Protein AF-A0A7W6SJ96-F1 (afdb_monomer_lite)

Structure (mmCIF, N/CA/C/O backbone):
data_AF-A0A7W6SJ96-F1
#
_entry.id   AF-A0A7W6SJ96-F1
#
loop_
_atom_site.group_PDB
_atom_site.id
_atom_site.type_symbol
_atom_site.label_atom_id
_atom_site.label_alt_id
_atom_site.label_comp_id
_atom_site.label_asym_id
_atom_site.label_entity_id
_atom_site.label_seq_id
_atom_site.pdbx_PDB_ins_code
_atom_site.Cartn_x
_atom_site.Cartn_y
_atom_site.Cartn_z
_atom_site.occupancy
_atom_site.B_iso_or_equiv
_atom_site.auth_seq_id
_atom_site.auth_comp_id
_atom_site.auth_asym_id
_atom_site.auth_atom_id
_atom_site.pdbx_PDB_model_num
ATOM 1 N N . MET A 1 1 ? -6.548 7.684 -22.691 1.00 48.19 1 MET A N 1
ATOM 2 C CA . MET A 1 1 ? -6.901 7.701 -21.255 1.00 48.19 1 MET A CA 1
ATOM 3 C C . MET A 1 1 ? -7.581 6.398 -20.847 1.00 48.19 1 MET A C 1
ATOM 5 O O . MET A 1 1 ? -6.981 5.711 -20.047 1.00 48.19 1 MET A O 1
ATOM 9 N N . ALA A 1 2 ? -8.664 5.946 -21.497 1.00 50.12 2 ALA A N 1
ATOM 10 C CA . ALA A 1 2 ? -9.334 4.675 -21.150 1.00 50.12 2 ALA A CA 1
ATOM 11 C C . ALA A 1 2 ? -8.442 3.409 -21.106 1.00 50.12 2 ALA A C 1
ATOM 13 O O . ALA A 1 2 ? -8.676 2.529 -20.284 1.00 50.12 2 ALA A O 1
ATOM 14 N N . ASP A 1 3 ? -7.418 3.317 -21.962 1.00 59.22 3 ASP A N 1
ATOM 15 C CA . ASP A 1 3 ? -6.493 2.172 -21.981 1.00 59.22 3 ASP A CA 1
ATOM 16 C C . ASP A 1 3 ? -5.647 2.095 -20.696 1.00 59.22 3 ASP A C 1
ATOM 18 O O . ASP A 1 3 ? -5.547 1.050 -20.065 1.00 59.22 3 ASP A O 1
ATOM 22 N N . THR A 1 4 ? -5.147 3.240 -20.221 1.00 63.62 4 THR A N 1
ATOM 23 C CA . THR A 1 4 ? -4.343 3.335 -18.993 1.00 63.62 4 THR A CA 1
ATOM 24 C C . THR A 1 4 ? -5.166 3.007 -17.746 1.00 63.62 4 THR A C 1
ATOM 26 O O . THR A 1 4 ? -4.673 2.327 -16.847 1.00 63.62 4 THR A O 1
ATOM 29 N N . ASP A 1 5 ? -6.430 3.436 -17.707 1.00 74.19 5 ASP A N 1
ATOM 30 C CA . ASP A 1 5 ? -7.361 3.101 -16.625 1.00 74.19 5 ASP A CA 1
ATOM 31 C C . ASP A 1 5 ? -7.714 1.604 -16.618 1.00 74.19 5 ASP A C 1
ATOM 33 O O . ASP A 1 5 ? -7.745 0.974 -15.558 1.00 74.19 5 ASP A O 1
ATOM 37 N N . ALA A 1 6 ? -7.929 0.996 -17.791 1.00 83.06 6 ALA A N 1
ATOM 38 C CA . ALA A 1 6 ? -8.185 -0.439 -17.906 1.00 83.06 6 ALA A CA 1
ATOM 39 C C . ALA A 1 6 ? -6.974 -1.275 -17.460 1.00 83.06 6 ALA A C 1
ATOM 41 O O . ALA A 1 6 ? -7.129 -2.243 -16.712 1.00 83.06 6 ALA A O 1
ATOM 42 N N . GLU A 1 7 ? -5.763 -0.876 -17.856 1.00 83.31 7 GLU A N 1
ATOM 43 C CA . GLU A 1 7 ? -4.526 -1.524 -17.419 1.00 83.31 7 GLU A CA 1
ATOM 44 C C . GLU A 1 7 ? -4.287 -1.377 -15.913 1.00 83.31 7 GLU A C 1
ATOM 46 O O . GLU A 1 7 ? -3.901 -2.347 -15.257 1.00 83.31 7 GLU A O 1
ATOM 51 N N . MET A 1 8 ? -4.562 -0.198 -15.346 1.00 85.38 8 MET A N 1
ATOM 52 C CA . MET A 1 8 ? -4.471 0.037 -13.904 1.00 85.38 8 MET A CA 1
ATOM 53 C C . MET A 1 8 ? -5.458 -0.846 -13.134 1.00 85.38 8 MET A C 1
ATOM 55 O O . MET A 1 8 ? -5.076 -1.516 -12.175 1.00 85.38 8 MET A O 1
ATOM 59 N N . ASN A 1 9 ? -6.712 -0.919 -13.584 1.00 86.88 9 ASN A N 1
ATOM 60 C CA . ASN A 1 9 ? -7.728 -1.765 -12.960 1.00 86.88 9 ASN A CA 1
ATOM 61 C C . ASN A 1 9 ? -7.375 -3.255 -13.057 1.00 86.88 9 ASN A C 1
ATOM 63 O O . ASN A 1 9 ? -7.547 -3.998 -12.089 1.00 86.88 9 ASN A O 1
ATOM 67 N N . ALA A 1 10 ? -6.822 -3.696 -14.190 1.00 89.75 10 ALA A N 1
ATOM 68 C CA . ALA A 1 10 ? -6.331 -5.061 -14.344 1.00 89.75 10 ALA A CA 1
ATOM 69 C C . ALA A 1 10 ? -5.142 -5.352 -13.414 1.00 89.75 10 ALA A C 1
ATOM 71 O O . ALA A 1 10 ? -5.060 -6.445 -12.854 1.00 89.75 10 ALA A O 1
ATOM 72 N N . ALA A 1 11 ? -4.233 -4.392 -13.224 1.00 89.81 11 ALA A N 1
ATOM 73 C CA . ALA A 1 11 ? -3.121 -4.517 -12.285 1.00 89.81 11 ALA A CA 1
ATOM 74 C C . ALA A 1 11 ? -3.612 -4.636 -10.834 1.00 89.81 11 ALA A C 1
ATOM 76 O O . ALA A 1 11 ? -3.182 -5.543 -10.125 1.00 89.81 11 ALA A O 1
ATOM 77 N N . ILE A 1 12 ? -4.576 -3.806 -10.421 1.00 90.50 12 ILE A N 1
ATOM 78 C CA . ILE A 1 12 ? -5.218 -3.895 -9.098 1.00 90.50 12 ILE A CA 1
ATOM 79 C C . ILE A 1 12 ? -5.874 -5.268 -8.908 1.00 90.50 12 ILE A C 1
ATOM 81 O O . ILE A 1 12 ? -5.699 -5.907 -7.872 1.00 90.50 12 ILE A O 1
ATOM 85 N N . ALA A 1 13 ? -6.607 -5.761 -9.911 1.00 91.38 13 ALA A N 1
ATOM 86 C CA . ALA A 1 13 ? -7.246 -7.073 -9.834 1.00 91.38 13 ALA A CA 1
ATOM 87 C C . ALA A 1 13 ? -6.222 -8.206 -9.644 1.00 91.38 13 ALA A C 1
ATOM 89 O O . ALA A 1 13 ? -6.438 -9.093 -8.817 1.00 91.38 13 ALA A O 1
ATOM 90 N N . ARG A 1 14 ? -5.087 -8.156 -10.357 1.00 91.44 14 ARG A N 1
ATOM 91 C CA . ARG A 1 14 ? -3.983 -9.114 -10.177 1.00 91.44 14 ARG A CA 1
ATOM 92 C C . ARG A 1 14 ? -3.357 -9.002 -8.792 1.00 91.44 14 ARG A C 1
ATOM 94 O O . ARG A 1 14 ? -3.160 -10.031 -8.158 1.00 91.44 14 ARG A O 1
ATOM 101 N N . ALA A 1 15 ? -3.112 -7.784 -8.307 1.00 92.81 15 ALA A N 1
ATOM 102 C CA . ALA A 1 15 ? -2.547 -7.565 -6.979 1.00 92.81 15 ALA A CA 1
ATOM 103 C C . ALA A 1 15 ? -3.432 -8.173 -5.892 1.00 92.81 15 ALA A C 1
ATOM 105 O O . ALA A 1 15 ? -2.959 -8.874 -5.004 1.00 92.81 15 ALA A O 1
ATOM 106 N N . ARG A 1 16 ? -4.746 -7.956 -5.994 1.00 93.25 16 ARG A N 1
ATOM 107 C CA . ARG A 1 16 ? -5.720 -8.528 -5.060 1.00 93.25 16 ARG A CA 1
ATOM 108 C C . ARG A 1 16 ? -5.784 -10.049 -5.158 1.00 93.25 16 ARG A C 1
ATOM 110 O O . ARG A 1 16 ? -5.897 -10.709 -4.132 1.00 93.25 16 ARG A O 1
ATOM 117 N N . ALA A 1 17 ? -5.662 -10.615 -6.358 1.00 92.75 17 ALA A N 1
ATOM 118 C CA . ALA A 1 17 ? -5.615 -12.065 -6.540 1.00 92.75 17 ALA A CA 1
ATOM 119 C C . ALA A 1 17 ? -4.371 -12.703 -5.893 1.00 92.75 17 ALA A C 1
ATOM 121 O O . ALA A 1 17 ? -4.448 -13.830 -5.408 1.00 92.75 17 ALA A O 1
ATOM 122 N N . THR A 1 18 ? -3.242 -11.991 -5.856 1.00 92.88 18 THR A N 1
ATOM 123 C CA . THR A 1 18 ? -1.988 -12.466 -5.249 1.00 92.88 18 THR A CA 1
ATOM 124 C C . THR A 1 18 ? -1.779 -11.985 -3.810 1.00 92.88 18 THR A C 1
ATOM 126 O O . THR A 1 18 ? -0.812 -12.389 -3.172 1.00 92.88 18 THR A O 1
ATOM 129 N N . LEU A 1 19 ? -2.700 -11.195 -3.250 1.00 92.25 19 LEU A N 1
ATOM 130 C CA . LEU A 1 19 ? -2.647 -10.699 -1.870 1.00 92.25 19 LEU A CA 1
ATOM 131 C C . LEU A 1 19 ? -2.452 -11.798 -0.800 1.00 92.25 19 LEU A C 1
ATOM 133 O O . LEU A 1 19 ? -1.720 -11.552 0.159 1.00 92.25 19 LEU A O 1
ATOM 137 N N . PRO A 1 20 ? -2.990 -13.028 -0.942 1.00 91.44 20 PRO A N 1
ATOM 138 C CA . PRO A 1 20 ? -2.676 -14.114 -0.012 1.00 91.44 20 PRO A CA 1
ATOM 139 C C . PRO A 1 20 ? -1.174 -14.428 0.114 1.00 91.44 20 PRO A C 1
ATOM 141 O O . PRO A 1 20 ? -0.737 -14.867 1.175 1.00 91.44 20 PRO A O 1
ATOM 144 N N . VAL A 1 21 ? -0.367 -14.172 -0.925 1.00 91.25 21 VAL A N 1
ATOM 145 C CA . VAL A 1 21 ? 1.099 -14.346 -0.886 1.00 91.25 21 VAL A CA 1
ATOM 146 C C . VAL A 1 21 ? 1.741 -13.341 0.067 1.00 91.25 21 VAL A C 1
ATOM 148 O O . VAL A 1 21 ? 2.613 -13.711 0.856 1.00 91.25 21 VAL A O 1
ATOM 151 N N . PHE A 1 22 ? 1.283 -12.086 0.037 1.00 91.88 22 PHE A N 1
ATOM 152 C CA . PHE A 1 22 ? 1.724 -11.062 0.981 1.00 91.88 22 PHE A CA 1
ATOM 153 C C . PHE A 1 22 ? 1.409 -11.475 2.416 1.00 91.88 22 PHE A C 1
ATOM 155 O O . PHE A 1 22 ? 2.291 -11.425 3.268 1.00 91.88 22 PHE A O 1
ATOM 162 N N . TRP A 1 23 ? 0.182 -11.930 2.679 1.00 89.62 23 TRP A N 1
ATOM 163 C CA . TRP A 1 23 ? -0.217 -12.348 4.022 1.00 89.62 23 TRP A CA 1
ATOM 164 C C . TRP A 1 23 ? 0.576 -13.558 4.513 1.00 89.62 23 TRP A C 1
ATOM 166 O O . TRP A 1 23 ? 1.066 -13.533 5.637 1.00 89.62 23 TRP A O 1
ATOM 176 N N . ALA A 1 24 ? 0.806 -14.557 3.657 1.00 89.31 24 ALA A N 1
ATOM 177 C CA . ALA A 1 24 ? 1.649 -15.699 4.000 1.00 89.31 24 ALA A CA 1
ATOM 178 C C . ALA A 1 24 ? 3.089 -15.276 4.350 1.00 89.31 24 ALA A C 1
ATOM 180 O O . ALA A 1 24 ? 3.681 -15.816 5.283 1.00 89.31 24 ALA A O 1
ATOM 181 N N . SER A 1 25 ? 3.649 -14.297 3.630 1.00 88.56 25 SER A N 1
ATOM 182 C CA . SER A 1 25 ? 4.966 -13.720 3.940 1.00 88.56 25 SER A CA 1
ATOM 183 C C . SER A 1 25 ? 4.960 -12.902 5.237 1.00 88.56 25 SER A C 1
ATOM 185 O O . SER A 1 25 ? 5.877 -13.019 6.047 1.00 88.56 25 SER A O 1
ATOM 187 N N . TYR A 1 26 ? 3.917 -12.101 5.454 1.00 85.88 26 TYR A N 1
ATOM 188 C CA . TYR A 1 26 ? 3.752 -11.257 6.635 1.00 85.88 26 TYR A CA 1
ATOM 189 C C . TYR A 1 26 ? 3.534 -12.075 7.919 1.00 85.88 26 TYR A C 1
ATOM 191 O O . TYR A 1 26 ? 4.075 -11.735 8.965 1.00 85.88 26 TYR A O 1
ATOM 199 N N . GLU A 1 27 ? 2.768 -13.167 7.867 1.00 83.94 27 GLU A N 1
ATOM 200 C CA . GLU A 1 27 ? 2.516 -14.029 9.032 1.00 83.94 27 GLU A CA 1
ATOM 201 C C . GLU A 1 27 ? 3.718 -14.926 9.355 1.00 83.94 27 GLU A C 1
ATOM 203 O O . GLU A 1 27 ? 3.999 -15.198 10.523 1.00 83.94 27 GLU A O 1
ATOM 208 N N . ALA A 1 28 ? 4.458 -15.359 8.333 1.00 79.75 28 ALA A N 1
ATOM 209 C CA . ALA A 1 28 ? 5.620 -16.225 8.474 1.00 79.75 28 ALA A CA 1
ATOM 210 C C . ALA A 1 28 ? 6.929 -15.473 8.202 1.00 79.75 28 ALA A C 1
ATOM 212 O O . ALA A 1 28 ? 7.770 -16.019 7.484 1.00 79.75 28 ALA A O 1
ATOM 213 N N . LEU A 1 29 ? 7.082 -14.254 8.758 1.00 65.56 29 LEU A N 1
ATOM 214 C CA . LEU A 1 29 ? 8.215 -13.340 8.527 1.00 65.56 29 LEU A CA 1
ATOM 215 C C . LEU A 1 29 ? 9.529 -14.106 8.375 1.00 65.56 29 LEU A C 1
ATOM 217 O O . LEU A 1 29 ? 10.190 -14.487 9.351 1.00 65.56 29 LEU A O 1
ATOM 221 N N . LYS A 1 30 ? 9.925 -14.344 7.125 1.00 68.62 30 LYS A N 1
ATOM 222 C CA . LYS A 1 30 ? 11.216 -14.957 6.854 1.00 68.62 30 LYS A CA 1
ATOM 223 C C . LYS A 1 30 ? 12.253 -13.889 7.153 1.00 68.62 30 LYS A C 1
ATOM 225 O O . LYS A 1 30 ? 12.089 -12.742 6.760 1.00 68.62 30 LYS A O 1
ATOM 230 N N . ARG A 1 31 ? 13.370 -14.262 7.784 1.00 64.38 31 ARG A N 1
ATOM 231 C CA . ARG A 1 31 ? 14.462 -13.327 8.142 1.00 64.38 31 ARG A CA 1
ATOM 232 C C . ARG A 1 31 ? 15.018 -12.489 6.974 1.00 64.38 31 ARG A C 1
ATOM 234 O O . ARG A 1 31 ? 15.806 -11.586 7.215 1.00 64.38 31 ARG A O 1
ATOM 241 N N . MET A 1 32 ? 14.659 -12.817 5.735 1.00 73.75 32 MET A N 1
ATOM 242 C CA . MET A 1 32 ? 15.129 -12.188 4.497 1.00 73.75 32 MET A CA 1
ATOM 243 C C . MET A 1 32 ? 14.064 -11.308 3.821 1.00 73.75 32 MET A C 1
ATOM 245 O O . MET A 1 32 ? 14.307 -10.816 2.719 1.00 73.75 32 MET A O 1
ATOM 249 N N . GLU A 1 33 ? 12.889 -11.158 4.440 1.00 84.25 33 GLU A N 1
ATOM 250 C CA . GLU A 1 33 ? 11.775 -10.358 3.931 1.00 84.25 33 GLU A CA 1
ATOM 251 C C . GLU A 1 33 ? 11.599 -9.102 4.789 1.00 84.25 33 GLU A C 1
ATOM 253 O O . GLU A 1 33 ? 11.513 -9.195 6.014 1.00 84.25 33 GLU A O 1
ATOM 258 N N . THR A 1 34 ? 11.577 -7.930 4.155 1.00 86.25 34 THR A N 1
ATOM 259 C CA . THR A 1 34 ? 11.461 -6.623 4.822 1.00 86.25 34 THR A CA 1
ATOM 260 C C . THR A 1 34 ? 10.482 -5.711 4.088 1.00 86.25 34 THR A C 1
ATOM 262 O O . THR A 1 34 ? 10.023 -6.027 2.992 1.00 86.25 34 THR A O 1
ATOM 265 N N . ASP A 1 35 ? 10.167 -4.558 4.683 1.00 87.00 35 ASP A N 1
ATOM 266 C CA . ASP A 1 35 ? 9.430 -3.464 4.031 1.00 87.00 35 ASP A CA 1
ATOM 267 C C . ASP A 1 35 ? 8.039 -3.850 3.493 1.00 87.00 35 ASP A C 1
ATOM 269 O O . ASP A 1 35 ? 7.586 -3.329 2.469 1.00 87.00 35 ASP A O 1
ATOM 273 N N . HIS A 1 36 ? 7.338 -4.752 4.190 1.00 91.75 36 HIS A N 1
ATOM 274 C CA . HIS A 1 36 ? 5.949 -5.105 3.892 1.00 91.75 36 HIS A CA 1
ATOM 275 C C . HIS A 1 36 ? 5.062 -3.862 3.884 1.00 91.75 36 HIS A C 1
ATOM 277 O O . HIS A 1 36 ? 4.800 -3.250 4.922 1.00 91.75 36 HIS A O 1
ATOM 283 N N . SER A 1 37 ? 4.587 -3.518 2.692 1.00 93.62 37 SER A N 1
ATOM 284 C CA . SER A 1 37 ? 3.816 -2.315 2.427 1.00 93.62 37 SER A CA 1
ATOM 285 C C . SER A 1 37 ? 2.547 -2.650 1.650 1.00 93.62 37 SER A C 1
ATOM 287 O O . SER A 1 37 ? 2.560 -3.438 0.703 1.00 93.62 37 SER A O 1
ATOM 289 N N . LEU A 1 38 ? 1.440 -2.023 2.028 1.00 95.69 38 LEU A N 1
ATOM 290 C CA . LEU A 1 38 ? 0.137 -2.178 1.384 1.00 95.69 38 LEU A CA 1
ATOM 291 C C . LEU A 1 38 ? -0.278 -0.861 0.748 1.00 95.69 38 LEU A C 1
ATOM 293 O O . LEU A 1 38 ? -0.198 0.183 1.384 1.00 95.69 38 LEU A O 1
ATOM 297 N N . LYS A 1 39 ? -0.763 -0.889 -0.489 1.00 95.00 39 LYS A N 1
ATOM 298 C CA . LYS A 1 39 ? -1.364 0.283 -1.122 1.00 95.00 39 LYS A CA 1
ATOM 299 C C . LYS A 1 39 ? -2.855 0.274 -0.862 1.00 95.00 39 LYS A C 1
ATOM 301 O O . LYS A 1 39 ? -3.591 -0.535 -1.434 1.00 95.00 39 LYS A O 1
ATOM 306 N N . VAL A 1 40 ? -3.304 1.189 -0.023 1.00 95.38 40 VAL A N 1
ATOM 307 C CA . VAL A 1 40 ? -4.688 1.248 0.439 1.00 95.38 40 VAL A CA 1
ATOM 308 C C . VAL A 1 40 ? -5.411 2.385 -0.260 1.00 95.38 40 VAL A C 1
ATOM 310 O O . VAL A 1 40 ? -4.873 3.483 -0.411 1.00 95.38 40 VAL A O 1
ATOM 313 N N . ARG A 1 41 ? -6.635 2.102 -0.700 1.00 93.94 41 ARG A N 1
ATOM 314 C CA . ARG A 1 41 ? -7.561 3.091 -1.231 1.00 93.94 41 ARG A CA 1
ATOM 315 C C . ARG A 1 41 ? -8.343 3.728 -0.089 1.00 93.94 41 ARG A C 1
ATOM 317 O O . ARG A 1 41 ? -9.168 3.073 0.540 1.00 93.94 41 ARG A O 1
ATOM 324 N N . PHE A 1 42 ? -8.154 5.024 0.109 1.00 91.62 42 PHE A N 1
ATOM 325 C CA . PHE A 1 42 ? -8.967 5.837 1.002 1.00 91.62 42 PHE A CA 1
ATOM 326 C C . PHE A 1 42 ? -9.983 6.641 0.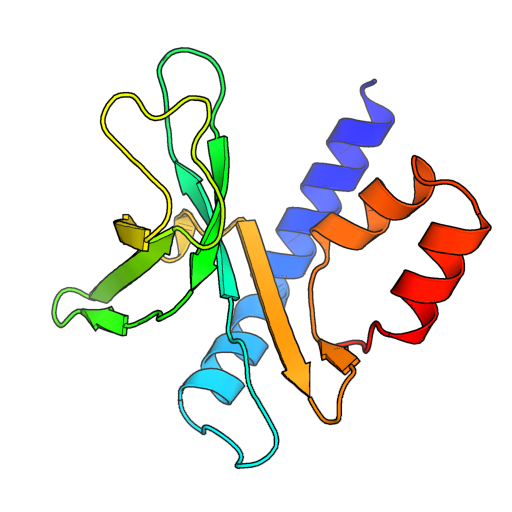199 1.00 91.62 42 PHE A C 1
ATOM 328 O O . PHE A 1 42 ? -9.635 7.358 -0.740 1.00 91.62 42 PHE A O 1
ATOM 335 N N . ARG A 1 43 ? -11.256 6.531 0.583 1.00 88.62 43 ARG A N 1
ATOM 336 C CA . ARG A 1 43 ? -12.330 7.317 -0.029 1.00 88.62 43 ARG A CA 1
ATOM 337 C C . ARG A 1 43 ? -12.231 8.763 0.431 1.00 88.62 43 ARG A C 1
ATOM 339 O O . ARG A 1 43 ? -12.193 9.021 1.633 1.00 88.62 43 ARG A O 1
ATOM 346 N N . THR A 1 44 ? -12.218 9.694 -0.515 1.00 82.81 44 THR A N 1
ATOM 347 C CA . THR A 1 44 ? -12.176 11.136 -0.230 1.00 82.81 44 THR A CA 1
ATOM 348 C C . THR A 1 44 ? -13.284 11.864 -0.989 1.00 82.81 44 THR A C 1
ATOM 350 O O . THR A 1 44 ? -13.980 11.276 -1.818 1.00 82.81 44 THR A O 1
ATOM 353 N N . VAL A 1 45 ? -13.499 13.146 -0.682 1.00 77.50 45 VAL A N 1
ATOM 354 C CA . VAL A 1 45 ? -14.464 13.966 -1.423 1.00 77.50 45 VAL A CA 1
ATOM 355 C C . VAL A 1 45 ? -13.884 14.256 -2.810 1.00 77.50 45 VAL A C 1
ATOM 357 O O . VAL A 1 45 ? -12.978 15.073 -2.951 1.00 77.50 45 VAL A O 1
ATOM 360 N N . GLY A 1 46 ? -14.407 13.579 -3.833 1.00 79.31 46 GLY A N 1
ATOM 361 C CA . GLY A 1 46 ? -13.942 13.694 -5.214 1.00 79.31 46 GLY A CA 1
ATOM 362 C C . GLY A 1 46 ? -13.239 12.423 -5.676 1.00 79.31 46 GLY A C 1
ATOM 363 O O . GLY A 1 46 ? -13.909 11.474 -6.074 1.00 79.31 46 GLY A O 1
ATOM 364 N N . ASN A 1 47 ? -11.904 12.416 -5.638 1.00 79.62 47 ASN A N 1
ATOM 365 C CA . ASN A 1 47 ? -11.097 11.294 -6.120 1.00 79.62 47 ASN A CA 1
ATOM 366 C C . ASN A 1 47 ? -10.546 10.465 -4.961 1.00 79.62 47 ASN A C 1
ATOM 368 O O . ASN A 1 47 ? -9.831 10.985 -4.101 1.00 79.62 47 ASN A O 1
ATOM 372 N N . ASP A 1 48 ? -10.826 9.163 -4.981 1.00 88.56 48 ASP A N 1
ATOM 373 C CA . ASP A 1 48 ? -10.204 8.203 -4.073 1.00 88.56 48 ASP A CA 1
ATOM 374 C C . ASP A 1 48 ? -8.673 8.331 -4.133 1.00 88.56 48 ASP A C 1
ATOM 376 O O . ASP A 1 48 ? -8.074 8.448 -5.205 1.00 88.56 48 ASP A O 1
ATOM 380 N N . GLU A 1 49 ? -8.031 8.305 -2.971 1.00 89.31 49 GLU A N 1
ATOM 381 C CA . GLU A 1 49 ? -6.580 8.374 -2.865 1.00 89.31 49 GLU A CA 1
ATOM 382 C C . GLU A 1 49 ? -6.012 6.985 -2.595 1.00 89.31 49 GLU A C 1
ATOM 384 O O . GLU A 1 49 ? -6.418 6.309 -1.653 1.00 89.31 49 GLU A O 1
ATOM 389 N N . HIS A 1 50 ? -5.066 6.550 -3.425 1.00 91.75 50 HIS A N 1
ATOM 390 C CA . HIS A 1 50 ? -4.330 5.310 -3.206 1.00 91.75 50 HIS A CA 1
ATOM 391 C C . HIS A 1 50 ? -2.943 5.642 -2.676 1.00 91.75 50 HIS A C 1
ATOM 393 O O . HIS A 1 50 ? -2.149 6.264 -3.384 1.00 91.75 50 HIS A O 1
ATOM 399 N N . ILE A 1 51 ? -2.633 5.180 -1.472 1.00 93.94 51 ILE A N 1
ATOM 400 C CA . ILE A 1 51 ? -1.389 5.526 -0.786 1.00 93.94 51 ILE A CA 1
ATOM 401 C C . ILE A 1 51 ? -0.747 4.296 -0.155 1.00 93.94 51 ILE A C 1
ATOM 403 O O . ILE A 1 51 ? -1.435 3.374 0.286 1.00 93.94 51 ILE A O 1
ATOM 407 N N . TRP A 1 52 ? 0.584 4.265 -0.167 1.00 94.81 52 TRP A N 1
ATOM 408 C CA . TRP A 1 52 ? 1.353 3.198 0.457 1.00 94.81 52 TRP A CA 1
ATOM 409 C C . TRP A 1 52 ? 1.318 3.331 1.977 1.00 94.81 52 TRP A C 1
ATOM 411 O O . TRP A 1 52 ? 1.464 4.420 2.532 1.00 94.81 52 TRP A O 1
ATOM 421 N N . MET A 1 53 ? 1.140 2.195 2.634 1.00 95.81 53 MET A N 1
ATOM 422 C CA . MET A 1 53 ? 1.031 2.045 4.072 1.00 95.81 53 MET A CA 1
ATOM 423 C C . MET A 1 53 ? 2.069 1.030 4.553 1.00 95.81 53 MET A C 1
ATOM 425 O O . MET A 1 53 ? 2.166 -0.052 3.977 1.00 95.81 53 MET A O 1
ATOM 429 N N . SER A 1 54 ? 2.808 1.353 5.609 1.00 94.19 54 SER A N 1
ATOM 430 C CA . SER A 1 54 ? 3.822 0.502 6.248 1.00 94.19 54 SER A CA 1
ATOM 431 C C . SER A 1 54 ? 3.429 0.168 7.689 1.00 94.19 54 SER A C 1
ATOM 433 O O . SER A 1 54 ? 2.423 0.660 8.198 1.00 94.19 54 SER A O 1
ATOM 435 N N . ASP A 1 55 ? 4.213 -0.668 8.375 1.00 91.38 55 ASP A N 1
ATOM 436 C CA . ASP A 1 55 ? 3.951 -1.065 9.770 1.00 91.38 55 ASP A CA 1
ATOM 437 C C . ASP A 1 55 ? 2.549 -1.657 9.973 1.00 91.38 55 ASP A C 1
ATOM 439 O O . ASP A 1 55 ? 1.851 -1.354 10.946 1.00 91.38 55 ASP A O 1
ATOM 443 N N . VAL A 1 56 ? 2.127 -2.491 9.018 1.00 91.44 56 VAL A N 1
ATOM 444 C CA . VAL A 1 56 ? 0.816 -3.142 9.026 1.00 91.44 56 VAL A CA 1
ATOM 445 C C . VAL A 1 56 ? 0.668 -3.976 10.293 1.00 91.44 56 VAL A C 1
ATOM 447 O O . VAL A 1 56 ? 1.591 -4.687 10.696 1.00 91.44 56 VAL A O 1
ATOM 450 N N . LYS A 1 57 ? -0.507 -3.904 10.915 1.00 91.06 57 LYS A N 1
ATOM 451 C CA . LYS A 1 57 ? -0.922 -4.693 12.074 1.00 91.06 57 LYS A CA 1
ATOM 452 C C . LYS A 1 57 ? -2.353 -5.162 11.885 1.00 91.06 57 LYS A C 1
ATOM 454 O O . LYS A 1 57 ? -3.236 -4.367 11.575 1.00 91.06 57 LYS A O 1
ATOM 459 N N . LYS A 1 58 ? -2.588 -6.449 12.116 1.00 90.12 58 LYS A N 1
ATOM 460 C CA . LYS A 1 58 ? -3.937 -7.018 12.149 1.00 90.12 58 LYS A CA 1
ATOM 461 C C . LYS A 1 58 ? -4.599 -6.688 13.487 1.00 90.12 58 LYS A C 1
ATOM 463 O O . LYS A 1 58 ? -4.015 -6.938 14.541 1.00 90.12 58 LYS A O 1
ATOM 468 N N . LEU A 1 59 ? -5.796 -6.114 13.442 1.00 91.12 59 LEU A N 1
ATOM 469 C CA . LEU A 1 59 ? -6.589 -5.781 14.621 1.00 91.12 59 LEU A CA 1
ATOM 470 C C . LEU A 1 59 ? -7.461 -6.973 15.051 1.00 91.12 59 LEU A C 1
ATOM 472 O O . LEU A 1 59 ? -7.850 -7.789 14.210 1.00 91.12 59 LEU A O 1
ATOM 476 N N . PRO A 1 60 ? -7.842 -7.065 16.341 1.00 87.38 60 PRO A N 1
ATOM 477 C CA . PRO A 1 60 ? -8.743 -8.113 16.829 1.00 87.38 60 PRO A CA 1
ATOM 478 C C . PRO A 1 60 ? -10.129 -8.112 16.167 1.00 87.38 60 PRO A C 1
ATOM 480 O O . PRO A 1 60 ? -10.782 -9.150 16.133 1.00 87.38 60 PRO A O 1
ATOM 483 N N . SER A 1 61 ? -10.576 -6.969 15.630 1.00 86.44 61 SER A N 1
ATOM 484 C CA . SER A 1 61 ? -11.844 -6.833 14.896 1.00 86.44 61 SER A CA 1
ATOM 485 C C . SER A 1 61 ? -11.830 -7.498 13.513 1.00 86.44 61 SER A C 1
ATOM 487 O O . SER A 1 61 ? -12.884 -7.641 12.898 1.00 86.44 61 SER A O 1
ATOM 489 N N . GLY A 1 62 ? -10.656 -7.907 13.016 1.00 85.06 62 GLY A N 1
ATOM 490 C CA . GLY A 1 62 ? -10.461 -8.407 11.652 1.00 85.06 62 GLY A CA 1
ATOM 491 C C . GLY A 1 62 ? -10.078 -7.323 10.637 1.00 85.06 62 GLY A C 1
ATOM 492 O O . GLY A 1 62 ? -9.814 -7.644 9.481 1.00 85.06 62 GLY A O 1
ATOM 493 N N . GLU A 1 63 ? -10.017 -6.060 11.060 1.00 92.75 63 GLU A N 1
ATOM 494 C CA . GLU A 1 63 ? -9.476 -4.943 10.277 1.00 92.75 63 GLU A CA 1
ATOM 495 C C . GLU A 1 63 ? -7.948 -4.860 10.396 1.00 92.75 63 GLU A C 1
ATOM 497 O O . GLU A 1 63 ? -7.314 -5.605 11.149 1.00 92.75 63 GLU A O 1
ATOM 502 N N . TYR A 1 64 ? -7.344 -3.937 9.651 1.00 93.38 64 TYR A N 1
ATOM 503 C CA . TYR A 1 64 ? -5.910 -3.682 9.675 1.00 93.38 64 TYR A CA 1
ATOM 504 C C . TYR A 1 64 ? -5.639 -2.226 10.024 1.00 93.38 64 TYR A C 1
ATOM 506 O O . TYR A 1 64 ? -6.364 -1.333 9.595 1.00 93.38 64 TYR A O 1
ATOM 514 N N . ALA A 1 65 ? -4.567 -1.989 10.771 1.00 94.56 65 ALA A N 1
ATOM 515 C CA . ALA A 1 65 ? -4.029 -0.665 11.031 1.00 94.56 65 ALA A CA 1
ATOM 516 C C . ALA A 1 65 ? -2.611 -0.576 10.471 1.00 94.56 65 ALA A C 1
ATOM 518 O O . ALA A 1 65 ? -1.812 -1.491 10.655 1.00 94.56 65 ALA A O 1
ATOM 519 N N . ALA A 1 66 ? -2.284 0.523 9.805 1.00 95.56 66 ALA A N 1
ATOM 520 C CA . ALA A 1 66 ? -0.949 0.771 9.270 1.00 95.56 66 ALA A CA 1
ATOM 521 C C . ALA A 1 66 ? -0.647 2.271 9.288 1.00 95.56 66 ALA A C 1
ATOM 523 O O . ALA A 1 66 ? -1.538 3.097 9.503 1.00 95.56 66 ALA A O 1
ATOM 524 N N . ARG A 1 67 ? 0.617 2.626 9.070 1.00 96.06 67 ARG A N 1
ATOM 525 C CA . ARG A 1 67 ? 1.078 4.013 9.002 1.00 96.06 67 ARG A CA 1
ATOM 526 C C . ARG A 1 67 ? 1.226 4.467 7.563 1.00 96.06 67 ARG A C 1
ATOM 528 O O . ARG A 1 67 ? 1.650 3.679 6.726 1.00 96.06 67 ARG A O 1
ATOM 535 N N . PHE A 1 68 ? 0.919 5.728 7.272 1.00 95.12 68 PHE A N 1
ATOM 536 C CA . PHE A 1 68 ? 1.177 6.281 5.941 1.00 95.12 68 PHE A CA 1
ATOM 537 C C . PHE A 1 68 ? 2.678 6.262 5.636 1.00 95.12 68 PHE A C 1
ATOM 539 O O . PHE A 1 68 ? 3.455 6.937 6.312 1.00 95.12 68 PHE A O 1
ATOM 546 N N . ALA A 1 69 ? 3.065 5.507 4.609 1.00 93.56 69 ALA A N 1
ATOM 547 C CA . ALA A 1 69 ? 4.435 5.420 4.103 1.00 93.56 69 ALA A CA 1
ATOM 548 C C . ALA A 1 69 ? 4.722 6.462 3.006 1.00 93.56 69 ALA A C 1
ATOM 550 O O . ALA A 1 69 ? 5.823 6.513 2.465 1.00 93.56 69 ALA A O 1
ATOM 551 N N . ASP A 1 70 ? 3.736 7.299 2.682 1.00 92.12 70 ASP A N 1
ATOM 552 C CA . ASP A 1 70 ? 3.858 8.454 1.795 1.00 92.12 70 ASP A CA 1
ATOM 553 C C . ASP A 1 70 ? 3.032 9.628 2.360 1.00 92.12 70 ASP A C 1
ATOM 555 O O . ASP A 1 70 ? 2.327 9.480 3.361 1.00 92.12 70 ASP A O 1
ATOM 559 N N . THR A 1 71 ? 3.128 10.813 1.761 1.00 90.62 71 THR A N 1
ATOM 560 C CA . THR A 1 71 ? 2.374 11.998 2.185 1.00 90.62 71 THR A CA 1
ATOM 561 C C . THR A 1 71 ? 0.996 12.031 1.520 1.00 90.62 71 THR A C 1
ATOM 563 O O . THR A 1 71 ? 0.928 12.151 0.294 1.00 90.62 71 THR A O 1
ATOM 566 N N . PRO A 1 72 ? -0.106 12.001 2.296 1.00 90.88 72 PRO A N 1
ATOM 567 C CA . PRO A 1 72 ? -1.447 12.132 1.740 1.00 90.88 72 PRO A CA 1
ATOM 568 C C . PRO A 1 72 ? -1.668 13.491 1.073 1.00 90.88 72 PRO A C 1
ATOM 570 O O . PRO A 1 72 ? -1.250 14.528 1.591 1.00 90.88 72 PRO A O 1
ATOM 573 N N . ARG A 1 73 ? -2.357 13.493 -0.066 1.00 88.38 73 ARG A N 1
ATOM 574 C CA . ARG A 1 73 ? -2.647 14.675 -0.890 1.00 88.38 73 ARG A CA 1
ATOM 575 C C . ARG A 1 73 ? -4.109 15.100 -0.788 1.00 88.38 73 ARG A C 1
ATOM 577 O O . ARG A 1 73 ? -4.384 16.295 -0.793 1.00 88.38 73 ARG A O 1
ATOM 584 N N . ASN A 1 74 ? -5.024 14.141 -0.653 1.00 86.88 74 ASN A N 1
ATOM 585 C CA . ASN A 1 74 ? -6.476 14.341 -0.613 1.00 86.88 74 ASN A CA 1
ATOM 586 C C . ASN A 1 74 ? -7.102 13.926 0.733 1.00 86.88 74 ASN A C 1
ATOM 588 O O . ASN A 1 74 ? -8.326 13.893 0.863 1.00 86.88 74 ASN A O 1
ATOM 592 N N . LEU A 1 75 ? -6.287 13.640 1.753 1.00 87.62 75 LEU A N 1
ATOM 593 C CA . LEU A 1 75 ? -6.737 13.344 3.116 1.00 87.62 75 LEU A CA 1
ATOM 594 C C . LEU A 1 75 ? -6.424 14.520 4.058 1.00 87.62 75 LEU A C 1
ATOM 596 O O . LEU A 1 75 ? -5.356 14.551 4.678 1.00 87.62 75 LEU A O 1
ATOM 600 N N . PRO A 1 76 ? -7.330 15.509 4.184 1.00 85.44 76 PRO A N 1
ATOM 601 C CA . PRO A 1 76 ? -7.095 16.668 5.036 1.00 85.44 76 PRO A CA 1
ATOM 602 C C . PRO A 1 76 ? -6.915 16.247 6.499 1.00 85.44 76 PRO A C 1
ATOM 604 O O . PRO A 1 76 ? -7.688 15.460 7.043 1.00 85.44 76 PRO A O 1
ATOM 607 N N . GLY A 1 77 ? -5.878 16.787 7.141 1.00 86.44 77 GLY A N 1
ATOM 608 C CA . GLY A 1 77 ? -5.537 16.471 8.529 1.00 86.44 77 GLY A CA 1
ATOM 609 C C . GLY A 1 77 ? -4.744 15.174 8.723 1.00 86.44 77 GLY A C 1
ATOM 610 O O . GLY A 1 77 ? -4.465 14.832 9.869 1.00 86.44 77 GLY A O 1
ATOM 611 N N . LYS A 1 78 ? -4.362 14.473 7.645 1.00 90.56 78 LYS A N 1
ATOM 612 C CA . LYS A 1 78 ? -3.456 13.315 7.689 1.00 90.56 78 LYS A CA 1
ATOM 613 C C . LYS A 1 78 ? -2.072 13.664 7.155 1.00 90.56 78 LYS A C 1
ATOM 615 O O . LYS A 1 78 ? -1.927 14.519 6.281 1.00 90.56 78 LYS A O 1
ATOM 620 N N . ARG A 1 79 ? -1.047 13.013 7.700 1.00 93.38 79 ARG A N 1
ATOM 621 C CA . ARG A 1 79 ? 0.365 13.227 7.359 1.00 93.38 79 ARG A CA 1
ATOM 622 C C . ARG A 1 79 ? 1.107 11.895 7.265 1.00 93.38 79 ARG A C 1
ATOM 624 O O . ARG A 1 79 ? 0.635 10.866 7.743 1.00 93.38 79 ARG A O 1
ATOM 631 N N . PHE A 1 80 ? 2.292 11.935 6.660 1.00 94.00 80 PHE A N 1
ATOM 632 C CA . PHE A 1 80 ? 3.231 10.814 6.677 1.00 94.00 80 PHE A CA 1
ATOM 633 C C . PHE A 1 80 ? 3.443 10.301 8.114 1.00 94.00 80 PHE A C 1
ATOM 635 O O . PHE A 1 80 ? 3.649 11.096 9.032 1.00 94.00 80 PHE A O 1
ATOM 642 N N . GLY A 1 81 ? 3.393 8.981 8.301 1.00 94.19 81 GLY A N 1
ATOM 643 C CA . GLY A 1 81 ? 3.549 8.312 9.594 1.00 94.19 81 GLY A CA 1
ATOM 644 C C . GLY A 1 81 ? 2.282 8.219 10.457 1.00 94.19 81 GLY A C 1
ATOM 645 O O . GLY A 1 81 ? 2.287 7.470 11.446 1.00 94.19 81 GLY A O 1
ATOM 646 N N . ASP A 1 82 ? 1.193 8.913 10.099 1.00 95.06 82 ASP A N 1
ATOM 647 C CA . ASP A 1 82 ? -0.074 8.813 10.832 1.00 95.06 82 ASP A CA 1
ATOM 648 C C . ASP A 1 82 ? -0.665 7.407 10.714 1.00 95.06 82 ASP A C 1
ATOM 650 O O . ASP A 1 82 ? -0.532 6.741 9.688 1.00 95.06 82 ASP A O 1
ATOM 654 N N . LEU A 1 83 ? -1.344 6.960 11.772 1.00 94.31 83 LEU A N 1
ATOM 655 C CA . LEU A 1 83 ? -2.045 5.680 11.777 1.00 94.31 83 LEU A CA 1
ATOM 656 C C . LEU A 1 83 ? -3.403 5.815 11.074 1.00 94.31 83 LEU A C 1
ATOM 658 O O . LEU A 1 83 ? -4.151 6.771 11.317 1.00 94.31 83 LEU A O 1
ATOM 662 N N . ALA A 1 84 ? -3.735 4.833 10.243 1.00 94.25 84 ALA A N 1
ATOM 663 C CA . ALA A 1 84 ? -5.054 4.675 9.652 1.00 94.25 84 ALA A CA 1
ATOM 664 C C . ALA A 1 84 ? -5.490 3.208 9.670 1.00 94.25 84 ALA A C 1
ATOM 666 O O . ALA A 1 84 ? -4.667 2.296 9.562 1.00 94.25 84 ALA A O 1
ATOM 667 N N . GLU A 1 85 ? -6.798 3.012 9.795 1.00 94.75 85 GLU A N 1
ATOM 668 C CA . GLU A 1 85 ? -7.449 1.707 9.774 1.00 94.75 85 GLU A CA 1
ATOM 669 C C . GLU A 1 85 ? -8.125 1.484 8.420 1.00 94.75 85 GLU A C 1
ATOM 671 O O . GLU A 1 85 ? -8.647 2.424 7.815 1.00 94.75 85 GLU A O 1
ATOM 676 N N . PHE A 1 86 ? -8.093 0.248 7.931 1.00 94.38 86 PHE A N 1
ATOM 677 C CA . PHE A 1 86 ? -8.666 -0.145 6.646 1.00 94.38 86 PHE A CA 1
ATOM 678 C C . PHE A 1 86 ? -9.006 -1.636 6.623 1.00 94.38 86 PHE A C 1
ATOM 680 O O . PHE A 1 86 ? -8.574 -2.422 7.473 1.00 94.38 86 PHE A O 1
AT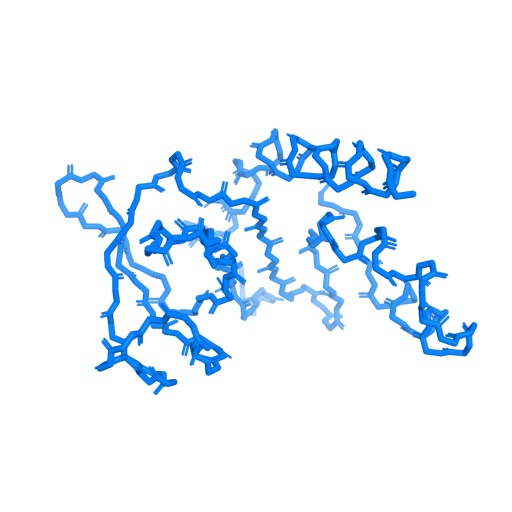OM 687 N N . LYS A 1 87 ? -9.799 -2.036 5.629 1.00 93.88 87 LYS A N 1
ATOM 688 C CA . LYS A 1 87 ? -10.205 -3.429 5.418 1.00 93.88 87 LYS A CA 1
ATOM 689 C C . LYS A 1 87 ? -9.417 -4.048 4.276 1.00 93.88 87 LYS A C 1
ATOM 691 O O . LYS A 1 87 ? -8.895 -3.349 3.413 1.00 93.88 87 LYS A O 1
ATOM 696 N N . ASP A 1 88 ? -9.412 -5.377 4.215 1.00 90.56 88 ASP A N 1
ATOM 697 C CA . ASP A 1 88 ? -8.816 -6.118 3.094 1.00 90.56 88 ASP A CA 1
ATOM 698 C C . ASP A 1 88 ? -9.380 -5.655 1.732 1.00 90.56 88 ASP A C 1
ATOM 700 O O . ASP A 1 88 ? -8.652 -5.473 0.760 1.00 90.56 88 ASP A O 1
ATOM 704 N N . ALA A 1 89 ? -10.677 -5.328 1.692 1.00 91.75 89 ALA A N 1
ATOM 705 C CA . ALA A 1 89 ? -11.355 -4.809 0.503 1.00 91.75 89 ALA A CA 1
ATOM 706 C C . ALA A 1 89 ? -10.848 -3.434 0.019 1.00 91.75 89 ALA A C 1
ATOM 708 O O . ALA A 1 89 ? -11.101 -3.074 -1.134 1.00 91.75 89 ALA A O 1
ATOM 709 N N . ASP A 1 90 ? -10.157 -2.676 0.872 1.00 93.88 90 ASP A N 1
ATOM 710 C CA . ASP A 1 90 ? -9.579 -1.375 0.533 1.00 93.88 90 ASP A CA 1
ATOM 711 C C . ASP A 1 90 ? -8.154 -1.508 -0.031 1.00 93.88 90 ASP A C 1
ATOM 713 O O . ASP A 1 90 ? -7.611 -0.549 -0.583 1.00 93.88 90 ASP A O 1
ATOM 717 N N . ILE A 1 91 ? -7.544 -2.694 0.058 1.00 94.56 91 ILE A N 1
ATOM 718 C CA . ILE A 1 91 ? -6.207 -2.959 -0.472 1.00 94.56 91 ILE A CA 1
ATOM 719 C C . ILE A 1 91 ? -6.277 -3.052 -1.998 1.00 94.56 91 ILE A C 1
ATOM 721 O O . ILE A 1 91 ? -7.011 -3.856 -2.578 1.00 94.56 91 ILE A O 1
ATOM 725 N N . SER A 1 92 ? -5.481 -2.211 -2.651 1.00 93.81 92 SER A N 1
ATOM 726 C CA . SER A 1 92 ? -5.398 -2.100 -4.110 1.00 93.81 92 SER A CA 1
ATOM 727 C C . SER A 1 92 ? -4.103 -2.666 -4.690 1.00 93.81 92 SER A C 1
ATOM 729 O O . SER A 1 92 ? -4.082 -3.059 -5.853 1.00 93.81 92 SER A O 1
ATOM 731 N N . ASP A 1 93 ? -3.035 -2.713 -3.896 1.00 94.88 93 ASP A N 1
ATOM 732 C CA . ASP A 1 93 ? -1.752 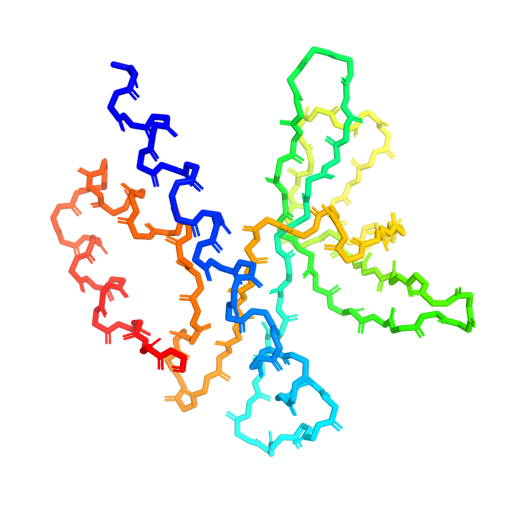-3.313 -4.256 1.00 94.88 93 ASP A CA 1
ATOM 733 C C . ASP A 1 93 ? -0.964 -3.656 -2.989 1.00 94.88 93 ASP A C 1
ATOM 735 O O . ASP A 1 93 ? -1.332 -3.248 -1.885 1.00 94.88 93 ASP A O 1
ATOM 739 N N . TRP A 1 94 ? 0.132 -4.381 -3.145 1.00 95.19 94 TRP A N 1
ATOM 740 C CA . TRP A 1 94 ? 1.019 -4.751 -2.052 1.00 95.19 94 TRP A CA 1
ATOM 741 C C . TRP A 1 94 ? 2.439 -4.937 -2.573 1.00 95.19 94 TRP A C 1
ATOM 743 O O . TRP A 1 94 ? 2.644 -5.274 -3.737 1.00 95.19 94 TRP A O 1
ATOM 753 N N . MET A 1 95 ? 3.430 -4.732 -1.714 1.00 93.75 95 MET A N 1
ATOM 754 C CA . MET A 1 95 ? 4.817 -5.061 -2.020 1.00 93.75 95 MET A CA 1
ATOM 755 C C . MET A 1 95 ? 5.598 -5.384 -0.752 1.00 93.75 95 MET A C 1
ATOM 757 O O . MET A 1 95 ? 5.271 -4.910 0.333 1.00 93.75 95 MET A O 1
ATOM 761 N N . PHE A 1 96 ? 6.648 -6.178 -0.894 1.00 92.56 96 PHE A N 1
ATOM 762 C CA . PHE A 1 96 ? 7.666 -6.354 0.136 1.00 92.56 96 PHE A CA 1
ATOM 763 C C . PHE A 1 96 ? 9.021 -6.586 -0.526 1.00 92.56 96 PHE A C 1
ATOM 765 O O . PHE A 1 96 ? 9.106 -6.861 -1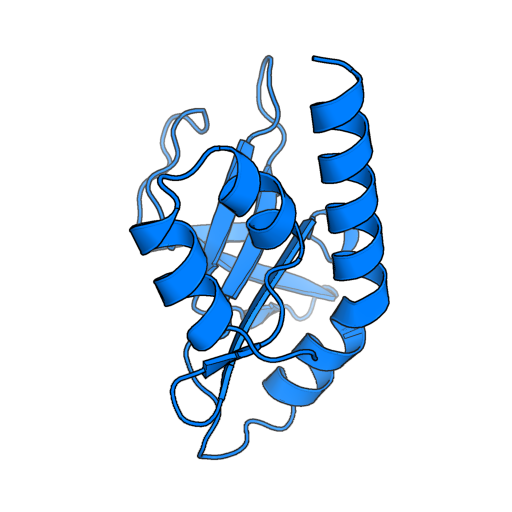.724 1.00 92.56 96 PHE A O 1
ATOM 772 N N . MET A 1 97 ? 10.090 -6.470 0.246 1.00 90.44 97 MET A N 1
ATOM 773 C CA . MET A 1 97 ? 11.447 -6.709 -0.217 1.00 90.44 97 MET A CA 1
ATOM 774 C C . MET A 1 97 ? 11.878 -8.125 0.140 1.00 90.44 97 MET A C 1
ATOM 776 O O . MET A 1 97 ? 11.773 -8.531 1.292 1.00 90.44 97 MET A O 1
ATOM 780 N N . ARG A 1 98 ? 12.408 -8.871 -0.829 1.00 89.19 98 ARG A N 1
ATOM 781 C CA . ARG A 1 98 ? 13.027 -10.188 -0.635 1.00 89.19 98 ARG A CA 1
ATOM 782 C C . ARG A 1 98 ? 14.382 -10.194 -1.320 1.00 89.19 98 ARG A C 1
ATOM 784 O O . ARG A 1 98 ? 14.470 -9.954 -2.520 1.00 89.19 98 ARG A O 1
ATOM 791 N N . ASN A 1 99 ? 15.455 -10.448 -0.570 1.00 86.44 99 ASN A N 1
ATOM 792 C CA . ASN A 1 99 ? 16.826 -10.473 -1.106 1.00 86.44 99 ASN A CA 1
ATOM 793 C C . ASN A 1 99 ? 17.199 -9.213 -1.927 1.00 86.44 99 ASN A C 1
ATOM 795 O O . ASN A 1 99 ? 17.873 -9.302 -2.951 1.00 86.44 99 ASN A O 1
ATOM 799 N N . GLY A 1 100 ? 16.723 -8.034 -1.508 1.00 85.50 100 GLY A N 1
ATOM 800 C CA . GLY A 1 100 ? 16.975 -6.765 -2.204 1.00 85.50 100 GLY A CA 1
ATOM 801 C C . GLY A 1 100 ? 16.118 -6.515 -3.453 1.00 85.50 100 GLY A C 1
ATOM 802 O O . GLY A 1 100 ? 16.308 -5.491 -4.116 1.00 85.50 100 GLY A O 1
ATOM 803 N N . LYS A 1 101 ? 15.162 -7.400 -3.759 1.00 89.50 101 LYS A N 1
ATOM 804 C CA . LYS A 1 101 ? 14.183 -7.244 -4.841 1.00 89.50 101 LYS A CA 1
ATOM 805 C C . LYS A 1 101 ? 12.789 -6.945 -4.303 1.00 89.50 101 LYS A C 1
ATOM 807 O O . LYS A 1 101 ? 12.421 -7.432 -3.243 1.00 89.50 101 LYS A O 1
ATOM 812 N N . ILE A 1 102 ? 12.020 -6.176 -5.062 1.00 90.50 102 ILE A N 1
ATOM 813 C CA . ILE A 1 102 ? 10.617 -5.854 -4.812 1.00 90.50 102 ILE A CA 1
ATOM 814 C C . ILE A 1 102 ? 9.769 -7.026 -5.297 1.00 90.50 102 ILE A C 1
ATOM 816 O O . ILE A 1 102 ? 9.725 -7.294 -6.493 1.00 90.50 102 ILE A O 1
ATOM 820 N N . VAL A 1 103 ? 9.077 -7.696 -4.388 1.00 91.88 103 VAL A N 1
ATOM 821 C CA . VAL A 1 103 ? 8.075 -8.714 -4.702 1.00 91.88 103 VAL A CA 1
ATOM 822 C C . VAL A 1 103 ? 6.695 -8.058 -4.696 1.00 91.88 103 VAL A C 1
ATOM 824 O O . VAL A 1 103 ? 6.360 -7.342 -3.752 1.00 91.88 103 VAL A O 1
ATOM 827 N N . GLY A 1 104 ? 5.897 -8.301 -5.738 1.00 90.94 104 GLY A N 1
ATOM 828 C CA . GLY A 1 104 ? 4.575 -7.686 -5.908 1.00 90.94 104 GLY A CA 1
ATOM 829 C C . GLY A 1 104 ? 4.625 -6.360 -6.678 1.00 90.94 104 GLY A C 1
ATOM 830 O O . GLY A 1 104 ? 5.347 -6.233 -7.670 1.00 90.94 104 GLY A O 1
ATOM 831 N N . GLY A 1 105 ? 3.828 -5.379 -6.252 1.00 89.56 105 GLY A N 1
ATOM 832 C CA . GLY A 1 105 ? 3.742 -4.059 -6.877 1.00 89.56 105 GLY A CA 1
ATOM 833 C C . GLY A 1 105 ? 3.132 -4.109 -8.276 1.00 89.56 105 GLY A C 1
ATOM 834 O O . GLY A 1 105 ? 3.690 -3.554 -9.225 1.00 89.56 105 GLY A O 1
ATOM 835 N N . GLU A 1 106 ? 2.001 -4.796 -8.449 1.00 90.19 106 GLU A N 1
ATOM 836 C CA . GLU A 1 106 ? 1.384 -4.953 -9.772 1.00 90.19 106 GLU A CA 1
ATOM 837 C C . GLU A 1 106 ? 1.007 -3.598 -10.381 1.00 90.19 106 GLU A C 1
ATOM 839 O O . GLU A 1 106 ? 1.175 -3.402 -11.585 1.00 90.19 106 GLU A O 1
ATOM 844 N N . THR A 1 107 ? 0.576 -2.631 -9.562 1.00 86.88 107 THR A N 1
ATOM 845 C CA . THR A 1 107 ? 0.218 -1.279 -10.022 1.00 86.88 107 THR A CA 1
ATOM 846 C C . THR A 1 107 ? 1.429 -0.437 -10.411 1.00 86.88 107 THR A C 1
ATOM 848 O O . THR A 1 107 ? 1.266 0.583 -11.075 1.00 86.88 107 THR A O 1
ATOM 851 N N . ILE A 1 108 ? 2.653 -0.873 -10.090 1.00 85.56 108 ILE A N 1
ATOM 852 C CA . ILE A 1 108 ? 3.893 -0.243 -10.567 1.00 85.56 108 ILE A CA 1
ATOM 853 C C . ILE A 1 108 ? 4.115 -0.574 -12.046 1.00 85.56 108 ILE A C 1
ATOM 855 O O . ILE A 1 108 ? 4.543 0.286 -12.813 1.00 85.56 108 ILE A O 1
ATOM 859 N N . LYS A 1 109 ? 3.763 -1.786 -12.490 1.00 84.56 109 LYS A N 1
ATOM 860 C CA . LYS A 1 109 ? 3.982 -2.248 -13.871 1.00 84.56 109 LYS A CA 1
ATOM 861 C C . LYS A 1 109 ? 3.395 -1.327 -14.953 1.00 84.56 109 LYS A C 1
ATOM 863 O O . LYS A 1 109 ? 4.133 -1.014 -15.890 1.00 84.56 109 LYS A O 1
ATOM 868 N N . PRO A 1 110 ? 2.128 -0.870 -14.872 1.00 85.50 110 PRO A N 1
ATOM 869 C CA . PRO A 1 110 ? 1.601 0.095 -15.835 1.00 85.50 110 PRO A CA 1
ATOM 870 C C . PRO A 1 110 ? 2.280 1.468 -15.715 1.00 85.50 110 PRO A C 1
ATOM 872 O O . PRO A 1 110 ? 2.495 2.120 -16.734 1.00 85.50 110 PRO A O 1
ATOM 875 N N . LEU A 1 111 ? 2.704 1.886 -14.514 1.00 83.19 111 LEU A N 1
ATOM 876 C CA . LEU A 1 111 ? 3.418 3.156 -14.315 1.00 83.19 111 LEU A CA 1
ATOM 877 C C . LEU A 1 111 ? 4.793 3.170 -15.003 1.00 83.19 111 LEU A C 1
ATOM 879 O O . LEU A 1 111 ? 5.203 4.211 -15.513 1.00 83.19 111 LEU A O 1
ATOM 883 N N . LEU A 1 112 ? 5.464 2.016 -15.112 1.00 84.56 112 LEU A N 1
ATOM 884 C CA . LEU A 1 112 ? 6.735 1.876 -15.839 1.00 84.56 112 LEU A CA 1
ATOM 885 C C . LEU A 1 112 ? 6.643 2.286 -17.314 1.00 84.56 112 LEU A C 1
ATOM 887 O O . LEU A 1 112 ? 7.666 2.592 -17.920 1.00 84.56 112 LEU A O 1
ATOM 891 N N . LYS A 1 113 ? 5.450 2.251 -17.923 1.00 81.44 113 LYS A N 1
ATOM 892 C CA . LYS A 1 113 ? 5.261 2.667 -19.323 1.00 81.44 113 LYS A CA 1
ATOM 893 C C . LYS A 1 113 ? 5.351 4.181 -19.502 1.00 81.44 113 LYS A C 1
ATOM 895 O O . LYS A 1 113 ? 5.711 4.636 -20.582 1.00 81.44 113 LYS A O 1
ATOM 900 N N . SER A 1 114 ? 5.032 4.935 -18.453 1.00 80.75 114 SER A N 1
ATOM 901 C CA . SER A 1 114 ? 5.080 6.400 -18.438 1.00 80.75 114 SER A CA 1
ATOM 902 C C . SER A 1 114 ? 6.418 6.941 -17.924 1.00 80.75 114 SER A C 1
ATOM 904 O O . SER A 1 114 ? 6.653 8.145 -17.974 1.00 80.75 114 SER A O 1
ATOM 906 N N . MET A 1 115 ? 7.289 6.067 -17.412 1.00 82.06 115 MET A N 1
ATOM 907 C CA . MET A 1 115 ? 8.626 6.416 -16.934 1.00 82.06 115 MET A CA 1
ATOM 908 C C . MET A 1 115 ? 9.645 6.451 -18.084 1.00 82.06 115 MET A C 1
ATOM 910 O O . MET A 1 115 ? 9.485 5.732 -19.076 1.00 82.06 115 MET A O 1
ATOM 914 N N . PRO A 1 116 ? 10.737 7.228 -17.952 1.00 90.06 116 PRO A N 1
ATOM 915 C CA . PRO A 1 116 ? 11.874 7.123 -18.858 1.00 90.06 116 PRO A CA 1
ATOM 916 C C . PRO A 1 116 ? 12.392 5.682 -18.914 1.00 90.06 116 PRO A C 1
ATOM 918 O O . PRO A 1 116 ? 12.431 4.982 -17.901 1.00 90.06 116 PRO A O 1
ATOM 921 N N . LYS A 1 117 ? 12.819 5.230 -20.101 1.00 86.75 117 LYS A N 1
ATOM 922 C CA . LYS A 1 117 ? 13.231 3.834 -20.328 1.00 86.75 117 LYS A CA 1
ATOM 923 C C . LYS A 1 117 ? 14.286 3.365 -19.321 1.00 86.75 117 LYS A C 1
ATOM 925 O O . LYS A 1 117 ? 14.167 2.249 -18.836 1.00 86.75 117 LYS A O 1
ATOM 930 N N . SER A 1 118 ? 15.270 4.204 -18.999 1.00 88.44 118 SER A N 1
ATOM 931 C CA . SER A 1 118 ? 16.344 3.872 -18.055 1.00 88.44 118 SER A CA 1
ATOM 932 C C . SER A 1 118 ? 15.824 3.617 -16.637 1.00 88.44 118 SER A C 1
ATOM 934 O O . SER A 1 118 ? 16.181 2.608 -16.036 1.00 88.44 118 SER A O 1
ATOM 936 N N . ASP A 1 119 ? 14.938 4.477 -16.128 1.00 87.56 119 ASP A N 1
ATOM 937 C CA . ASP A 1 119 ? 14.311 4.301 -14.811 1.00 87.56 119 ASP A CA 1
ATOM 938 C C . ASP A 1 119 ? 13.397 3.075 -14.789 1.00 87.56 119 ASP A C 1
ATOM 940 O O . ASP A 1 119 ? 13.421 2.281 -13.847 1.00 87.56 119 ASP A O 1
ATOM 944 N N . ALA A 1 120 ? 12.628 2.877 -15.864 1.00 88.19 120 ALA A N 1
ATOM 945 C CA . ALA A 1 120 ? 11.745 1.731 -15.995 1.00 88.19 120 ALA A CA 1
ATOM 946 C C . ALA A 1 120 ? 12.524 0.405 -16.017 1.00 88.19 120 ALA A C 1
ATOM 948 O O . ALA A 1 120 ? 12.092 -0.566 -15.400 1.00 88.19 120 ALA A O 1
ATOM 949 N N . ASP A 1 121 ? 13.660 0.344 -16.716 1.00 88.88 121 ASP A N 1
ATOM 950 C CA . ASP A 1 121 ? 14.514 -0.848 -16.773 1.00 88.88 121 ASP A CA 1
ATOM 951 C C . ASP A 1 121 ? 15.174 -1.130 -15.418 1.00 88.88 121 ASP A C 1
ATOM 953 O O . ASP A 1 121 ? 15.131 -2.260 -14.929 1.00 88.88 121 ASP A O 1
ATOM 957 N N . ALA A 1 122 ? 15.684 -0.087 -14.754 1.00 87.88 122 ALA A N 1
ATOM 958 C CA . ALA A 1 122 ? 16.279 -0.202 -13.426 1.00 87.88 122 ALA A CA 1
ATOM 959 C C . ALA A 1 122 ? 15.266 -0.705 -12.387 1.00 87.88 122 ALA A C 1
ATOM 961 O O . ALA A 1 122 ? 15.596 -1.551 -11.553 1.00 87.88 122 ALA A O 1
ATOM 962 N N . LEU A 1 123 ? 14.020 -0.226 -12.451 1.00 86.75 123 LEU A N 1
ATOM 963 C CA . LEU A 1 123 ? 12.958 -0.690 -11.567 1.00 86.75 123 LEU A CA 1
ATOM 964 C C . LEU A 1 123 ? 12.536 -2.124 -11.913 1.00 86.75 123 LEU A C 1
ATOM 966 O O . LEU A 1 123 ? 12.451 -2.948 -11.007 1.00 86.75 123 LEU A O 1
ATOM 970 N N . ARG A 1 124 ? 12.384 -2.477 -13.201 1.00 86.62 124 ARG A N 1
ATOM 971 C CA . ARG A 1 124 ? 12.096 -3.865 -13.624 1.00 86.62 124 ARG A CA 1
ATOM 972 C C . ARG A 1 124 ? 13.155 -4.855 -13.161 1.00 86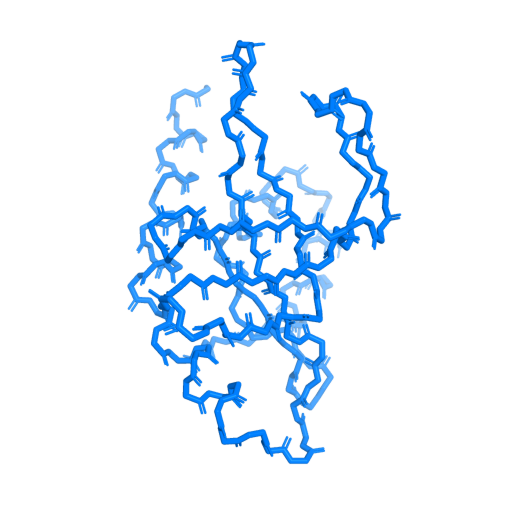.62 124 ARG A C 1
ATOM 974 O O . ARG A 1 124 ? 12.790 -5.926 -12.693 1.00 86.62 124 ARG A O 1
ATOM 981 N N . ALA A 1 125 ? 14.437 -4.506 -13.252 1.00 88.62 125 ALA A N 1
ATOM 982 C CA . ALA A 1 125 ? 15.534 -5.367 -12.808 1.00 88.62 125 ALA A CA 1
ATOM 983 C C . ALA A 1 125 ? 15.475 -5.676 -11.301 1.00 88.62 125 ALA A C 1
ATOM 985 O O . ALA A 1 125 ? 15.999 -6.694 -10.846 1.00 88.62 125 ALA A O 1
ATOM 986 N N . ARG A 1 126 ? 14.823 -4.802 -10.526 1.00 87.12 126 ARG A N 1
ATOM 987 C CA . ARG A 1 126 ? 14.618 -4.955 -9.084 1.00 87.12 126 ARG A CA 1
ATOM 988 C C . ARG A 1 126 ? 13.288 -5.612 -8.736 1.00 87.12 126 ARG A C 1
ATOM 990 O O . ARG A 1 126 ? 13.104 -5.920 -7.567 1.00 87.12 126 ARG A O 1
ATOM 997 N N . MET A 1 127 ? 12.382 -5.827 -9.688 1.00 87.19 127 MET A N 1
ATOM 998 C CA . MET A 1 127 ? 11.096 -6.479 -9.439 1.00 87.19 127 MET A CA 1
ATOM 999 C C . MET A 1 127 ? 11.207 -7.998 -9.609 1.00 87.19 127 MET A C 1
ATOM 1001 O O . MET A 1 127 ? 11.778 -8.502 -10.573 1.00 87.19 127 MET A O 1
ATOM 1005 N N . GLU A 1 128 ? 10.627 -8.731 -8.671 1.00 86.19 128 GLU A N 1
ATOM 1006 C CA . GLU A 1 128 ? 10.482 -10.180 -8.668 1.00 86.19 128 GLU A CA 1
ATOM 1007 C C . GLU A 1 128 ? 8.991 -10.533 -8.680 1.00 86.19 128 GLU A C 1
ATOM 1009 O O . GLU A 1 128 ? 8.163 -9.845 -8.079 1.00 86.19 128 GLU A O 1
ATOM 1014 N N . GLN A 1 129 ? 8.634 -11.589 -9.413 1.00 76.19 129 GLN A N 1
ATOM 1015 C CA . GLN A 1 129 ? 7.253 -12.060 -9.427 1.00 76.19 129 GLN A CA 1
ATOM 1016 C C . GLN A 1 129 ? 6.917 -12.755 -8.098 1.00 76.19 129 GLN A C 1
ATOM 1018 O O . GLN A 1 129 ? 7.780 -13.451 -7.558 1.00 76.19 129 GLN A O 1
ATOM 1023 N N . PRO A 1 130 ? 5.703 -12.534 -7.569 1.00 68.88 130 PRO A N 1
ATOM 1024 C CA . PRO A 1 130 ? 5.268 -13.089 -6.292 1.00 68.88 130 PRO A CA 1
ATOM 1025 C C . PRO A 1 130 ? 5.132 -14.612 -6.283 1.00 68.88 130 PRO A C 1
ATOM 1027 O O . PRO A 1 130 ? 4.744 -15.182 -7.328 1.00 68.88 130 PRO A O 1
#

Radius of gyration: 14.83 Å; chains: 1; bounding box: 31×33×39 Å

Foldseek 3Di:
DVVLVVQLQVLLVVQLVCVVVLVVCVVVVDPQKAFKWFFFWDDADPDTDTFIWTPWDQDPVRKIKTFGCAADDRDPPDGGGDIDIDHSVRTRWIWIAGNQAIETPSSVLSVLVVDDVVVSVVNVVRHDYD

Sequence (130 aa):
MADTDAEMNAAIARARATLPVFWASYEALKRMETDHSLKVRFRTVGNDEHIWMSDVKKLPSGEYAARFADTPRNLPGKRFGDLAEFKDADISDWMFMRNGKIVGGETIKPLLKSMPKSDADALRARMEQP

Secondary structure (DSSP, 8-sta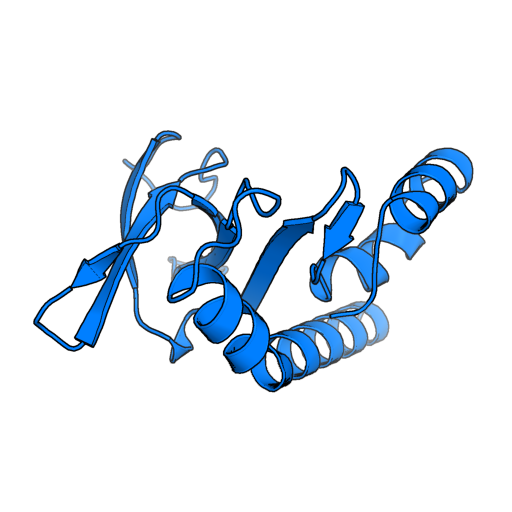te):
-HHHHHHHHHHHHHHHHHHHHHHHHHHT--TTEEEEEEEEEE--SSSPEEEEEEEEEE-TTS-EEEEESS--SSSTT--TT-EEEE-GGGEEEEEEEETTEEEE-TTHHHHTTTS-HHHHHHHHHHEE--

pLDDT: mean 87.56, std 8.39, range [48.19, 96.06]